Protein AF-A0A9D1WB02-F1 (afdb_monomer_lite)

Structure (mmCIF, N/CA/C/O backbone):
data_AF-A0A9D1WB02-F1
#
_entry.id   AF-A0A9D1WB02-F1
#
loop_
_atom_site.group_PDB
_atom_site.id
_atom_site.type_symbol
_atom_site.label_atom_id
_atom_site.label_alt_id
_atom_site.label_comp_id
_atom_site.label_asym_id
_atom_site.label_entity_id
_atom_site.label_seq_id
_atom_site.pdbx_PDB_ins_code
_atom_site.Cartn_x
_atom_site.Cartn_y
_atom_site.Cartn_z
_atom_site.occupancy
_atom_site.B_iso_or_equiv
_atom_site.auth_seq_id
_atom_site.auth_comp_id
_atom_site.auth_asym_id
_atom_site.auth_atom_id
_atom_site.pdbx_PDB_model_num
ATOM 1 N N . VAL A 1 1 ? 3.504 11.689 -9.757 1.00 57.53 1 VAL A N 1
ATOM 2 C CA . VAL A 1 1 ? 4.670 10.936 -9.237 1.00 57.53 1 VAL A CA 1
ATOM 3 C C . VAL A 1 1 ? 4.676 9.587 -9.928 1.00 57.53 1 VAL A C 1
ATOM 5 O O . VAL A 1 1 ? 3.814 8.772 -9.636 1.00 57.53 1 VAL A O 1
ATOM 8 N N . VAL A 1 2 ? 5.548 9.403 -10.919 1.00 47.75 2 VAL A N 1
ATOM 9 C CA . VAL A 1 2 ? 5.683 8.1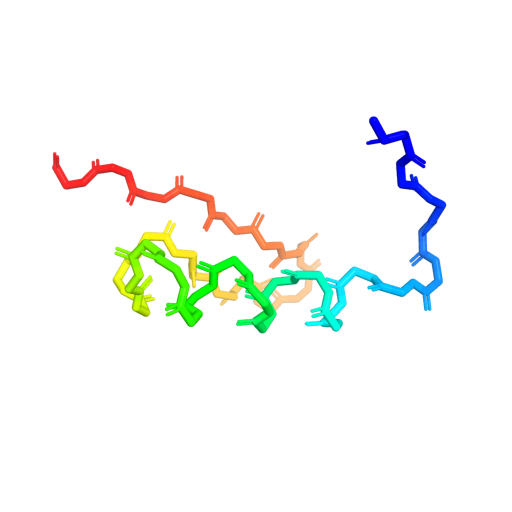33 -11.650 1.00 47.75 2 VAL A CA 1
ATOM 10 C C . VAL A 1 2 ? 6.686 7.267 -10.886 1.00 47.75 2 VAL A C 1
ATOM 12 O O . VAL A 1 2 ? 7.748 7.757 -10.507 1.00 47.75 2 VAL A O 1
ATOM 15 N N . VAL A 1 3 ? 6.309 6.025 -10.580 1.00 57.41 3 VAL A N 1
ATOM 16 C CA . VAL A 1 3 ? 7.041 5.140 -9.661 1.00 57.41 3 VAL A CA 1
ATOM 17 C C . VAL A 1 3 ? 7.977 4.220 -10.444 1.00 57.41 3 VAL A C 1
ATOM 19 O O . VAL A 1 3 ? 7.543 3.507 -11.343 1.00 57.41 3 VAL A O 1
ATOM 22 N N . THR A 1 4 ? 9.254 4.195 -10.062 1.00 57.03 4 THR A N 1
ATOM 23 C CA . THR A 1 4 ? 10.229 3.195 -10.522 1.00 57.03 4 THR A CA 1
ATOM 24 C C . THR A 1 4 ? 10.149 1.950 -9.628 1.00 57.03 4 THR A C 1
ATOM 2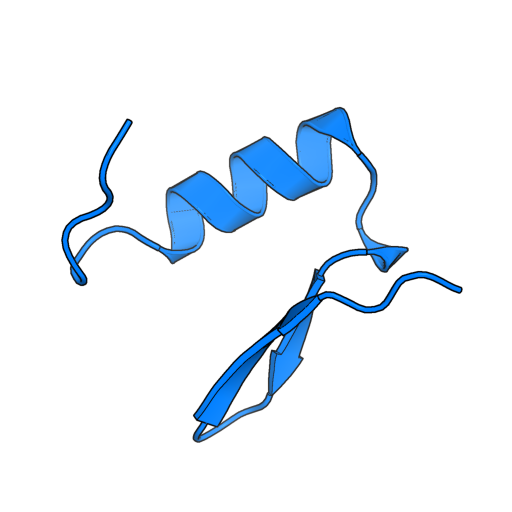6 O O . THR A 1 4 ? 10.030 2.057 -8.410 1.00 57.03 4 THR A O 1
ATOM 29 N N . ASN A 1 5 ? 10.261 0.759 -10.223 1.00 62.59 5 ASN A N 1
ATOM 30 C CA . ASN A 1 5 ? 9.979 -0.569 -9.642 1.00 62.59 5 ASN A CA 1
ATOM 31 C C . ASN A 1 5 ? 10.713 -0.919 -8.312 1.00 62.59 5 ASN A C 1
ATOM 33 O O . ASN A 1 5 ? 10.356 -1.867 -7.626 1.00 62.59 5 ASN A O 1
ATOM 37 N N . ARG A 1 6 ? 11.732 -0.156 -7.888 1.00 69.12 6 ARG A N 1
ATOM 38 C CA . ARG A 1 6 ? 12.597 -0.506 -6.740 1.00 69.12 6 ARG A CA 1
ATOM 39 C C . ARG A 1 6 ? 12.088 -0.055 -5.361 1.00 69.12 6 ARG A C 1
ATOM 41 O O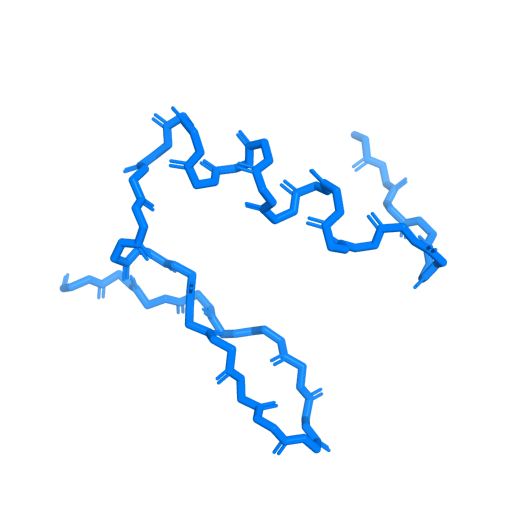 . ARG A 1 6 ? 12.759 -0.320 -4.370 1.00 69.12 6 ARG A O 1
ATOM 48 N N . THR A 1 7 ? 10.952 0.643 -5.262 1.00 77.94 7 THR A N 1
ATOM 49 C CA . THR A 1 7 ? 10.522 1.265 -3.982 1.00 77.94 7 THR A CA 1
ATOM 50 C C . THR A 1 7 ? 9.015 1.170 -3.718 1.00 77.94 7 THR A C 1
ATOM 52 O O . THR A 1 7 ? 8.459 1.941 -2.938 1.00 77.94 7 THR A O 1
ATOM 55 N N . ILE A 1 8 ? 8.333 0.219 -4.359 1.00 82.12 8 ILE A N 1
ATOM 56 C CA . ILE A 1 8 ? 6.870 0.073 -4.277 1.00 82.12 8 ILE A CA 1
ATOM 57 C C . ILE A 1 8 ? 6.402 -0.120 -2.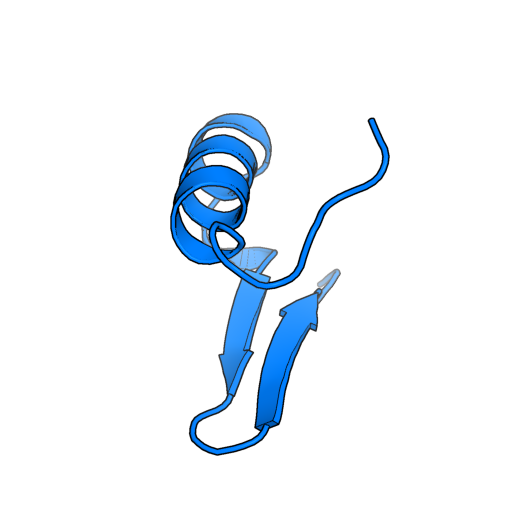827 1.00 82.12 8 ILE A C 1
ATOM 59 O O . ILE A 1 8 ? 5.418 0.494 -2.428 1.00 82.12 8 ILE A O 1
ATOM 63 N N . ASP A 1 9 ? 7.144 -0.872 -2.014 1.00 81.50 9 ASP A N 1
ATOM 64 C CA . ASP A 1 9 ? 6.762 -1.178 -0.630 1.00 81.50 9 ASP A CA 1
ATOM 65 C C . ASP A 1 9 ? 6.613 0.078 0.254 1.00 81.50 9 ASP A C 1
ATOM 67 O O . ASP A 1 9 ? 5.619 0.248 0.960 1.00 81.50 9 ASP A O 1
ATOM 71 N N . VAL A 1 10 ? 7.532 1.045 0.125 1.00 85.94 10 VAL A N 1
ATOM 72 C CA . VAL A 1 10 ? 7.486 2.307 0.890 1.00 85.94 10 VAL A CA 1
ATOM 73 C C . VAL A 1 10 ? 6.288 3.155 0.471 1.00 85.94 10 VAL A C 1
ATOM 75 O O . VAL A 1 10 ? 5.659 3.818 1.298 1.00 85.94 10 VAL A O 1
ATOM 78 N N . HIS A 1 11 ? 5.963 3.146 -0.822 1.00 84.94 11 HIS A N 1
ATOM 79 C CA . HIS A 1 11 ? 4.797 3.854 -1.332 1.00 84.94 11 HIS A CA 1
ATOM 80 C C . HIS A 1 11 ? 3.501 3.187 -0.894 1.00 84.94 11 HIS A C 1
ATOM 82 O O . HIS A 1 11 ? 2.603 3.897 -0.460 1.00 84.94 11 HIS A O 1
ATOM 88 N N . VAL A 1 12 ? 3.421 1.856 -0.937 1.00 84.50 12 VAL A N 1
ATOM 89 C CA . VAL A 1 12 ? 2.2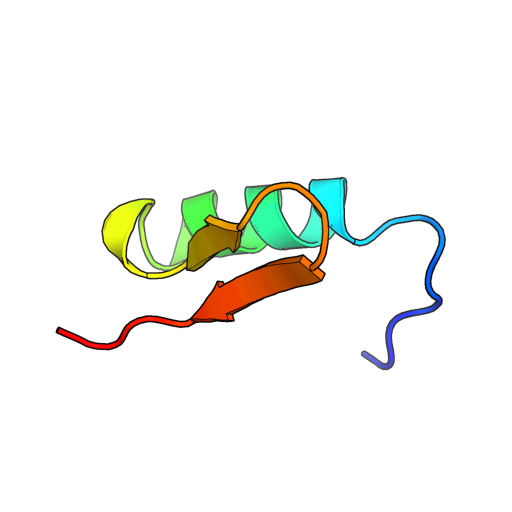73 1.099 -0.428 1.00 84.50 12 VAL A CA 1
ATOM 90 C C . VAL A 1 12 ? 2.076 1.366 1.063 1.00 84.50 12 VAL A C 1
ATOM 92 O O . VAL A 1 12 ? 0.945 1.616 1.468 1.00 84.50 12 VAL A O 1
ATOM 95 N N . ARG A 1 13 ? 3.149 1.446 1.865 1.00 86.31 13 ARG A N 1
ATOM 96 C CA . ARG A 1 13 ? 3.059 1.836 3.282 1.00 86.31 13 ARG A CA 1
ATOM 97 C C . ARG A 1 13 ? 2.475 3.237 3.457 1.00 86.31 13 ARG A C 1
ATOM 99 O O . ARG A 1 13 ? 1.492 3.405 4.167 1.00 86.31 13 ARG A O 1
ATOM 106 N N . LYS A 1 14 ? 3.026 4.230 2.752 1.00 87.69 14 LYS A N 1
ATOM 107 C CA . LYS A 1 14 ? 2.518 5.615 2.783 1.00 87.69 14 LYS A CA 1
ATOM 108 C C . LYS A 1 14 ? 1.082 5.728 2.266 1.00 87.69 14 LYS A C 1
ATOM 110 O O . LYS A 1 14 ? 0.356 6.625 2.681 1.00 87.69 14 LYS A O 1
ATOM 115 N N . LEU A 1 15 ? 0.684 4.869 1.327 1.00 88.00 15 LEU A N 1
ATOM 116 C CA . LEU A 1 15 ? -0.683 4.807 0.822 1.00 88.00 15 LEU A CA 1
ATOM 117 C C . LEU A 1 15 ? -1.609 4.253 1.911 1.00 88.00 15 LEU A C 1
ATOM 119 O O . LEU A 1 15 ? -2.591 4.906 2.244 1.00 88.00 15 LEU A O 1
ATOM 123 N N . ARG A 1 16 ? -1.253 3.121 2.532 1.00 85.81 16 ARG A N 1
ATOM 124 C CA . ARG A 1 16 ? -2.003 2.509 3.642 1.00 85.81 16 ARG A CA 1
ATOM 125 C C . ARG A 1 16 ? -2.141 3.445 4.844 1.00 85.81 16 ARG A C 1
ATOM 127 O O . ARG A 1 16 ? -3.219 3.517 5.415 1.00 85.81 16 ARG A O 1
ATOM 134 N N . GLU A 1 17 ? -1.113 4.232 5.162 1.00 88.38 17 GLU A N 1
ATOM 135 C CA . GLU A 1 17 ? -1.175 5.274 6.203 1.00 88.38 17 GLU A CA 1
ATOM 136 C C . GLU A 1 17 ? -2.216 6.373 5.898 1.00 88.38 17 GLU A C 1
ATOM 138 O O . GLU A 1 17 ? -2.721 7.004 6.822 1.00 88.38 17 GLU A O 1
ATOM 143 N N . LYS A 1 18 ? -2.550 6.620 4.622 1.00 87.56 18 LYS A N 1
ATOM 144 C CA . LYS A 1 18 ? -3.488 7.680 4.209 1.00 87.56 18 LYS A CA 1
ATOM 145 C C . LYS A 1 18 ? -4.905 7.191 3.937 1.00 87.56 18 LYS A C 1
ATOM 147 O O . LYS A 1 18 ? -5.850 7.885 4.291 1.00 87.56 18 LYS A O 1
ATOM 152 N N . VAL A 1 19 ? -5.048 6.061 3.245 1.00 84.75 19 VAL A N 1
ATOM 153 C CA . VAL A 1 19 ? -6.361 5.520 2.850 1.00 84.75 19 VAL A CA 1
ATOM 154 C C . VAL A 1 19 ? -6.829 4.377 3.747 1.00 84.75 19 VAL A C 1
ATOM 156 O O . VAL A 1 19 ? -8.022 4.117 3.806 1.00 84.75 19 VAL A O 1
ATOM 159 N N . GLY A 1 20 ? -5.931 3.730 4.490 1.00 80.12 20 GLY A N 1
ATOM 160 C CA . GLY A 1 20 ? -6.226 2.566 5.325 1.00 80.12 20 GLY A CA 1
ATOM 161 C C . GLY A 1 20 ? -5.687 1.259 4.737 1.00 80.12 20 GLY A C 1
ATOM 162 O O . GLY A 1 20 ? -5.468 1.128 3.531 1.00 80.12 20 GLY A O 1
ATOM 163 N N . GLU A 1 21 ? -5.465 0.272 5.607 1.00 79.31 21 GLU A N 1
ATOM 164 C CA . GLU A 1 21 ? -4.845 -1.015 5.248 1.00 79.31 21 GLU A CA 1
ATOM 165 C C . GLU A 1 21 ? -5.725 -1.897 4.347 1.00 79.31 21 GLU A C 1
ATOM 167 O O . GLU A 1 21 ? -5.199 -2.697 3.576 1.00 79.31 21 GLU A O 1
ATOM 172 N N . HIS A 1 22 ? -7.048 -1.720 4.390 1.00 81.81 22 HIS A N 1
ATOM 173 C CA . HIS A 1 22 ? -8.003 -2.560 3.657 1.00 81.81 22 HIS A CA 1
ATOM 174 C C . HIS A 1 22 ? -7.965 -2.371 2.136 1.00 81.81 22 HIS A C 1
ATOM 176 O O . HIS A 1 22 ? -8.348 -3.279 1.408 1.00 81.81 22 HIS A O 1
ATOM 182 N N . TYR A 1 23 ? -7.449 -1.239 1.651 1.00 84.50 23 TYR A N 1
ATOM 183 C CA . TYR A 1 23 ? -7.471 -0.911 0.225 1.00 84.50 23 TYR A CA 1
ATOM 184 C C . TYR A 1 23 ? -6.353 -1.562 -0.589 1.00 84.50 23 TYR A C 1
ATOM 186 O O . TYR A 1 23 ? -6.456 -1.645 -1.809 1.00 84.50 23 TYR A O 1
ATOM 194 N N . VAL A 1 24 ? -5.253 -1.986 0.043 1.00 85.88 24 VAL A N 1
ATOM 195 C CA . VAL A 1 24 ? -4.097 -2.547 -0.676 1.00 85.88 24 VAL A CA 1
ATOM 196 C C . VAL A 1 24 ? -3.720 -3.898 -0.097 1.00 85.88 24 VAL A C 1
ATOM 198 O O . VAL A 1 24 ? -3.055 -3.980 0.939 1.00 85.88 24 VAL A O 1
ATOM 201 N N . SER A 1 25 ? -4.060 -4.964 -0.812 1.00 86.06 25 SER A N 1
ATOM 202 C CA . SER A 1 25 ? -3.721 -6.341 -0.460 1.00 86.06 25 SER A CA 1
ATOM 203 C C . SER A 1 25 ? -2.431 -6.784 -1.154 1.00 86.06 25 SER A C 1
ATOM 205 O O . SER A 1 25 ? -2.193 -6.475 -2.321 1.00 86.06 25 SER A O 1
ATOM 207 N N . THR A 1 26 ? -1.587 -7.544 -0.460 1.00 86.25 26 THR A N 1
ATOM 208 C CA . THR A 1 26 ? -0.381 -8.131 -1.062 1.00 86.25 26 THR A CA 1
ATOM 209 C C . THR A 1 26 ? -0.705 -9.512 -1.632 1.00 86.25 26 THR A C 1
ATOM 211 O O . THR A 1 26 ? -1.113 -10.406 -0.894 1.00 86.25 26 THR A O 1
ATOM 214 N N . VAL A 1 27 ? -0.476 -9.710 -2.932 1.00 87.38 27 VAL A N 1
ATOM 215 C CA . VAL A 1 27 ? -0.618 -11.002 -3.618 1.00 87.38 27 VAL A CA 1
ATOM 216 C C . VAL A 1 27 ? 0.773 -11.592 -3.834 1.00 87.38 27 VAL A C 1
ATOM 218 O O . VAL A 1 27 ? 1.544 -11.140 -4.686 1.00 87.38 27 VAL A O 1
ATOM 221 N N . LYS A 1 28 ? 1.116 -12.610 -3.038 1.00 84.31 28 LYS A N 1
ATOM 222 C CA . LYS A 1 28 ? 2.426 -13.273 -3.107 1.00 84.31 28 LYS A CA 1
ATOM 223 C C . LYS A 1 28 ? 2.673 -13.829 -4.515 1.00 84.31 28 LYS A C 1
ATOM 225 O O . LYS A 1 28 ? 1.832 -14.538 -5.054 1.00 84.31 28 LYS A O 1
ATOM 230 N N . GLY A 1 29 ? 3.830 -13.501 -5.093 1.00 84.88 29 GLY A N 1
ATOM 231 C CA . GLY A 1 29 ? 4.231 -13.949 -6.434 1.00 84.88 29 GLY A CA 1
ATOM 232 C C . GLY A 1 29 ? 3.661 -13.136 -7.602 1.00 84.88 29 GLY A C 1
ATOM 233 O O . GLY A 1 29 ? 4.035 -13.404 -8.737 1.00 84.88 29 GLY A O 1
ATOM 234 N N . VAL A 1 30 ? 2.805 -12.137 -7.343 1.00 86.75 30 VAL A N 1
ATOM 235 C CA . VAL A 1 30 ? 2.209 -11.280 -8.387 1.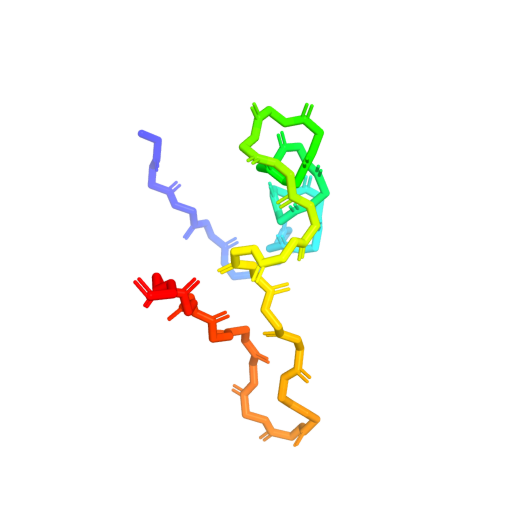00 86.75 30 VAL A CA 1
ATOM 236 C C . VAL A 1 30 ? 2.498 -9.800 -8.133 1.00 86.75 30 VAL A C 1
ATOM 238 O O . VAL A 1 30 ? 2.941 -9.100 -9.038 1.00 86.75 30 VAL A O 1
ATOM 241 N N . GLY A 1 31 ? 2.277 -9.312 -6.908 1.00 84.88 31 GLY A N 1
ATOM 242 C CA . GLY A 1 31 ? 2.467 -7.902 -6.564 1.00 84.88 31 GLY A CA 1
ATOM 243 C C . GLY A 1 31 ? 1.443 -7.398 -5.549 1.00 84.88 31 GLY A C 1
ATOM 244 O O . GLY A 1 31 ? 1.091 -8.101 -4.605 1.00 84.88 31 GLY A O 1
ATOM 245 N N . TYR A 1 32 ? 0.961 -6.171 -5.739 1.00 85.88 32 TYR A N 1
ATOM 246 C CA . TYR A 1 32 ? -0.028 -5.534 -4.868 1.00 85.88 32 TYR A CA 1
ATOM 247 C C . TYR A 1 32 ? -1.339 -5.346 -5.632 1.00 85.88 32 TYR A C 1
ATOM 249 O O . TYR A 1 32 ? -1.333 -4.887 -6.774 1.00 85.88 32 TYR A O 1
ATOM 257 N N . LYS A 1 33 ? -2.458 -5.701 -5.003 1.00 83.88 33 LYS A N 1
ATOM 258 C CA . LYS A 1 33 ? -3.810 -5.519 -5.530 1.00 83.88 33 LYS A CA 1
ATOM 259 C C . LYS A 1 33 ? -4.483 -4.381 -4.775 1.00 83.88 33 LYS A C 1
ATOM 261 O O . LYS A 1 33 ? -4.429 -4.342 -3.548 1.00 83.88 33 LYS A O 1
ATOM 266 N N . PHE A 1 34 ? -5.112 -3.475 -5.512 1.00 85.69 34 PHE A N 1
ATOM 267 C CA . PHE A 1 34 ? -6.010 -2.484 -4.938 1.00 85.69 34 PHE A CA 1
ATOM 268 C C . PHE A 1 34 ? -7.424 -3.067 -4.906 1.00 85.69 34 PHE A C 1
ATOM 270 O O . PHE A 1 34 ? -7.924 -3.493 -5.947 1.00 85.69 34 PHE A O 1
ATOM 277 N N . ASP A 1 35 ? -8.027 -3.133 -3.725 1.00 80.38 35 ASP A N 1
ATOM 278 C CA . ASP A 1 35 ? -9.381 -3.641 -3.516 1.00 80.38 35 ASP A CA 1
ATOM 279 C C . ASP A 1 35 ? -10.216 -2.491 -2.946 1.00 80.38 35 ASP A C 1
ATOM 281 O O . ASP A 1 35 ? -9.975 -2.004 -1.843 1.00 80.38 35 ASP A O 1
ATOM 285 N N . LEU A 1 36 ? -11.130 -1.975 -3.763 1.00 69.44 36 LEU A N 1
ATOM 286 C CA . LEU A 1 36 ? -12.181 -1.078 -3.301 1.00 69.44 36 LEU A CA 1
ATOM 287 C C . LEU A 1 36 ? -13.318 -1.997 -2.884 1.00 69.44 36 LEU A C 1
ATOM 289 O O . LEU A 1 36 ? -13.829 -2.722 -3.736 1.00 69.44 36 LEU A O 1
ATOM 293 N N . GLN A 1 37 ? -13.628 -2.003 -1.591 1.00 56.91 37 GLN A N 1
ATOM 294 C CA . GLN A 1 37 ? -14.758 -2.744 -1.040 1.00 56.91 37 GLN A CA 1
ATOM 295 C C . GLN A 1 37 ? -16.045 -2.506 -1.843 1.00 56.91 37 GLN A C 1
ATOM 297 O O . GLN A 1 37 ? -16.268 -1.343 -2.257 1.00 56.91 37 GLN A O 1
#

Radius of gyration: 10.06 Å; chains: 1; bounding box: 27×25×18 Å

InterPro domains:
  IPR001867 OmpR/PhoB-type DNA-binding domain [PF00486] (3-34)
  IPR001867 OmpR/PhoB-type DNA-binding domain [PS51755] (1-36)
  IPR016032 Signal transduction response regulator, C-terminal effector [SSF46894] (2-35)
  IPR036388 Winged helix-like DNA-binding domain superfamily [G3DSA:1.10.10.10] (1-36)

Organism: NCBI:txid2838759

Foldseek 3Di:
DDDDPPCVVVVLVVVCVPPNPVQWDADPPPGIDGDDD

Secondary structure (DSSP, 8-state):
-PPPGGGHHHHHHHHHHHH-GGGEEEETTTEEEE---

Sequence (37 aa):
VVVTNRTIDVHVRKLREKVGEHYVSTVKGVGYKFDLQ

pLDDT: mean 79.22, std 10.96, range [47.75, 88.38]